Protein AF-A0A1S2VLW1-F1 (afdb_monomer_lite)

Secondary structure (DSSP, 8-state):
-EEEEEEPPPHHHHHHHHHHHHTT-HHHHHHHHHHHH-EEEEEE--TTB--EEE-GGGSS-SSHHHHHHHHHTEEEEETT--EE-HHHHHHHHHHTTTSB-HHHHHHH-GGG----TTEE--TT----

pLDDT: mean 82.65, std 16.23, range [29.67, 96.94]

Structure (mmCIF, N/CA/C/O backbone):
data_AF-A0A1S2VLW1-F1
#
_entry.id   AF-A0A1S2VLW1-F1
#
loop_
_atom_site.group_PDB
_atom_site.id
_atom_site.type_symbol
_atom_site.label_atom_id
_atom_site.label_alt_id
_atom_site.label_comp_id
_atom_site.label_asym_id
_atom_site.label_entity_id
_atom_site.label_seq_id
_atom_site.pdbx_PDB_ins_code
_atom_site.Cartn_x
_atom_site.Cartn_y
_atom_site.Cartn_z
_atom_site.occupancy
_atom_site.B_iso_or_equiv
_atom_site.auth_seq_id
_atom_site.auth_comp_id
_atom_site.auth_asym_id
_atom_site.auth_atom_id
_atom_site.pdbx_PDB_model_num
ATOM 1 N N . MET A 1 1 ? 0.730 6.168 -13.472 1.00 93.12 1 MET A N 1
ATOM 2 C CA . MET A 1 1 ? -0.168 5.381 -12.621 1.00 93.12 1 MET A CA 1
ATOM 3 C C . MET A 1 1 ? 0.432 5.323 -11.233 1.00 93.12 1 MET A C 1
ATOM 5 O O . MET A 1 1 ? 1.532 4.786 -11.104 1.00 93.12 1 MET A O 1
ATOM 9 N N . ASN A 1 2 ? -0.216 5.945 -10.248 1.00 95.81 2 ASN A N 1
ATOM 10 C CA . ASN A 1 2 ? 0.153 5.810 -8.835 1.00 95.81 2 ASN A CA 1
ATOM 11 C C . ASN A 1 2 ? -0.539 4.587 -8.218 1.00 95.81 2 ASN A C 1
ATOM 13 O O . ASN A 1 2 ? -1.629 4.213 -8.651 1.00 95.81 2 ASN A O 1
ATOM 17 N N . TYR A 1 3 ? 0.095 3.990 -7.214 1.00 96.44 3 TYR A N 1
ATOM 18 C CA . TYR A 1 3 ? -0.409 2.825 -6.491 1.00 96.44 3 TYR A CA 1
ATOM 19 C C . TYR A 1 3 ? -0.381 3.083 -4.995 1.00 96.44 3 TYR A C 1
ATOM 21 O O . TYR A 1 3 ? 0.504 3.774 -4.491 1.00 96.44 3 TYR A O 1
ATOM 29 N N . TYR A 1 4 ? -1.345 2.517 -4.283 1.00 96.50 4 TYR A N 1
ATOM 30 C CA . TYR A 1 4 ? -1.557 2.770 -2.868 1.00 96.50 4 TYR A CA 1
ATOM 31 C C . TYR A 1 4 ? -1.887 1.480 -2.125 1.00 96.50 4 TYR A C 1
ATOM 33 O O . TYR A 1 4 ? -2.547 0.599 -2.672 1.00 96.50 4 TYR A O 1
ATOM 41 N N . ALA A 1 5 ? -1.469 1.400 -0.867 1.00 96.00 5 ALA A N 1
ATOM 42 C CA . ALA A 1 5 ? -1.900 0.382 0.074 1.00 96.00 5 ALA A CA 1
ATOM 43 C C . ALA A 1 5 ? -3.007 0.935 0.973 1.00 96.00 5 ALA A C 1
ATOM 45 O O . ALA A 1 5 ? -2.960 2.081 1.427 1.00 96.00 5 ALA A O 1
ATOM 46 N N . ARG A 1 6 ? -3.996 0.088 1.247 1.00 93.56 6 ARG A N 1
ATOM 47 C CA . ARG A 1 6 ? -5.048 0.317 2.235 1.00 93.56 6 ARG A CA 1
ATOM 48 C C . ARG A 1 6 ? -5.050 -0.825 3.242 1.00 93.56 6 ARG A C 1
ATOM 50 O O . ARG A 1 6 ? -4.910 -1.993 2.871 1.00 93.56 6 ARG A O 1
ATOM 57 N N . THR A 1 7 ? -5.235 -0.489 4.512 1.00 91.19 7 THR A N 1
ATOM 58 C CA . THR A 1 7 ? -5.431 -1.488 5.566 1.00 91.19 7 THR A CA 1
ATOM 59 C C . THR A 1 7 ? -6.826 -2.099 5.432 1.00 91.19 7 THR A C 1
ATOM 61 O O . THR A 1 7 ? -7.808 -1.380 5.257 1.00 91.19 7 THR A O 1
ATOM 64 N N . ILE A 1 8 ? -6.915 -3.429 5.497 1.00 84.81 8 ILE A N 1
ATOM 65 C CA . ILE A 1 8 ? -8.190 -4.150 5.537 1.00 84.81 8 ILE A CA 1
ATOM 66 C C . ILE A 1 8 ? -8.533 -4.383 7.014 1.00 84.81 8 ILE A C 1
ATOM 68 O O . ILE A 1 8 ? -7.754 -5.052 7.692 1.00 84.81 8 ILE A O 1
ATOM 72 N N . PRO A 1 9 ? -9.655 -3.852 7.531 1.00 86.62 9 PRO A N 1
ATOM 73 C CA . PRO A 1 9 ? -10.067 -4.129 8.902 1.00 86.62 9 PRO A CA 1
ATOM 74 C C . PRO A 1 9 ? -10.424 -5.607 9.069 1.00 86.62 9 PRO A C 1
ATOM 76 O O . PRO A 1 9 ? -11.143 -6.181 8.245 1.00 86.62 9 PRO A O 1
ATOM 79 N N . THR A 1 10 ? -9.948 -6.208 10.151 1.00 88.81 10 THR A N 1
ATOM 80 C CA . THR A 1 10 ? -10.335 -7.553 10.579 1.00 88.81 10 THR A CA 1
ATOM 81 C C . THR A 1 10 ? -11.718 -7.548 11.236 1.00 88.81 10 THR A C 1
ATOM 83 O O . THR A 1 10 ? -12.281 -6.502 11.557 1.00 88.81 10 THR A O 1
ATOM 86 N N . GLU A 1 11 ? -12.283 -8.729 11.493 1.00 90.88 11 GLU A N 1
ATOM 87 C CA . GLU A 1 11 ? -13.536 -8.841 12.253 1.00 90.88 11 GLU A CA 1
ATOM 88 C C . GLU A 1 11 ? -13.416 -8.242 13.667 1.00 90.88 11 GLU A C 1
ATOM 90 O O . GLU A 1 11 ? -14.349 -7.605 14.154 1.00 90.88 11 GLU A O 1
ATOM 95 N N . ASN A 1 12 ? -12.258 -8.398 14.315 1.00 91.06 12 ASN A N 1
ATOM 96 C CA . ASN A 1 12 ? -12.012 -7.815 15.633 1.00 91.06 12 ASN A CA 1
ATOM 97 C C . ASN A 1 12 ? -11.921 -6.288 15.573 1.00 91.06 12 ASN A C 1
ATOM 99 O O . ASN A 1 12 ? -12.475 -5.630 16.449 1.00 91.06 12 ASN A O 1
ATOM 103 N N . ASP A 1 13 ? -11.311 -5.732 14.523 1.00 90.69 13 ASP A N 1
ATOM 104 C CA . ASP A 1 13 ? -11.291 -4.282 14.303 1.00 90.69 13 ASP A CA 1
ATOM 105 C C . ASP A 1 13 ? -12.712 -3.722 14.147 1.00 90.69 13 ASP A C 1
ATOM 107 O O . ASP A 1 13 ? -13.036 -2.661 14.679 1.00 90.69 13 ASP A O 1
ATOM 111 N N . TRP A 1 14 ? -13.598 -4.451 13.459 1.00 89.94 14 TRP A N 1
ATOM 112 C CA . TRP A 1 14 ? -15.005 -4.065 13.356 1.00 89.94 14 TRP A CA 1
ATOM 113 C C . TRP A 1 14 ? -15.724 -4.121 14.703 1.00 89.94 14 TRP A C 1
ATOM 115 O O . TRP A 1 14 ? -16.436 -3.179 15.042 1.00 89.94 14 TRP A O 1
ATOM 125 N N . LYS A 1 15 ? -15.519 -5.184 15.489 1.00 93.12 15 LYS A N 1
ATOM 126 C CA . LYS A 1 15 ? -16.088 -5.302 16.844 1.00 93.12 15 LYS A CA 1
ATOM 127 C C . LYS A 1 15 ? -15.623 -4.165 17.755 1.00 93.12 15 LYS A C 1
ATOM 129 O O . LYS A 1 15 ? -16.439 -3.597 18.476 1.00 93.12 15 LYS A O 1
ATOM 134 N N . GLU A 1 16 ? -14.341 -3.814 17.690 1.00 92.19 16 GLU A N 1
ATOM 135 C CA . GLU A 1 16 ? -13.766 -2.674 18.410 1.00 92.19 16 GLU A CA 1
ATOM 136 C C . GLU A 1 16 ? -14.426 -1.356 17.976 1.00 92.19 16 GLU A C 1
ATOM 138 O O . GLU A 1 16 ? -14.882 -0.581 18.811 1.00 92.19 16 GLU A O 1
ATOM 143 N N . LEU A 1 17 ? -14.552 -1.111 16.668 1.00 90.94 17 LEU A N 1
ATOM 144 C CA . LEU A 1 17 ? -15.202 0.099 16.161 1.00 90.94 17 LEU A CA 1
ATOM 145 C C . LEU A 1 17 ? -16.663 0.215 16.607 1.00 90.94 17 LEU A C 1
ATOM 147 O O . LEU A 1 17 ? -17.097 1.311 16.961 1.00 90.94 17 LEU A O 1
ATOM 151 N N . PHE A 1 18 ? -17.423 -0.884 16.595 1.00 92.00 18 PHE A N 1
ATOM 152 C CA . PHE A 1 18 ? -18.817 -0.871 17.039 1.00 92.00 18 PHE A CA 1
ATOM 153 C C . PHE A 1 18 ? -18.941 -0.584 18.536 1.00 92.00 18 PHE A C 1
ATOM 155 O O . PHE A 1 18 ? -19.768 0.244 18.911 1.00 92.00 18 PHE A O 1
ATOM 162 N N . SER A 1 19 ? -18.085 -1.173 19.376 1.00 93.69 19 SER A N 1
ATOM 163 C CA . SER A 1 19 ? -18.133 -0.922 20.821 1.00 93.69 19 SER A CA 1
ATOM 164 C C . SER A 1 19 ? -17.805 0.535 21.171 1.00 93.69 19 SER A C 1
ATOM 166 O O . SER A 1 19 ? -18.454 1.118 22.038 1.00 93.69 19 SER A O 1
ATOM 168 N N . ILE A 1 20 ? -16.869 1.168 20.453 1.00 93.69 20 ILE A N 1
ATOM 169 C CA . ILE A 1 20 ? -16.557 2.598 20.613 1.00 93.69 20 ILE A CA 1
ATOM 170 C C . ILE A 1 20 ? -17.779 3.467 20.270 1.00 93.69 20 ILE A C 1
ATOM 172 O O . ILE A 1 20 ? -18.080 4.434 20.975 1.00 93.69 20 ILE A O 1
ATOM 176 N N . VAL A 1 21 ? -18.500 3.127 19.195 1.00 92.69 21 VAL A N 1
ATOM 177 C CA . VAL A 1 21 ? -19.722 3.841 18.792 1.00 92.69 21 VAL A CA 1
ATOM 178 C C . VAL A 1 21 ? -20.823 3.684 19.840 1.00 92.69 21 VAL A C 1
ATOM 180 O O . VAL A 1 21 ? -21.460 4.676 20.190 1.00 92.69 21 VAL A O 1
ATOM 183 N N . GLU A 1 22 ? -21.025 2.477 20.372 1.00 94.56 22 GLU A N 1
ATOM 184 C CA . GLU A 1 22 ? -22.002 2.203 21.437 1.00 94.56 22 GLU A CA 1
ATOM 185 C C . GLU A 1 22 ? -21.703 2.984 22.725 1.00 94.56 22 GLU A C 1
ATOM 187 O O . GLU A 1 22 ? -22.623 3.452 23.395 1.00 94.56 22 GLU A O 1
ATOM 192 N N . GLN A 1 23 ? -20.423 3.181 23.046 1.00 94.31 23 GLN A N 1
ATOM 193 C CA . GLN A 1 23 ? -19.974 3.987 24.187 1.00 94.31 23 GLN A CA 1
ATOM 194 C C . GLN A 1 23 ? -20.085 5.502 23.946 1.00 94.31 23 GLN A C 1
ATOM 196 O O . GLN A 1 23 ? -19.897 6.290 24.873 1.00 94.31 23 GLN A O 1
ATOM 201 N N . GLY A 1 24 ? -20.390 5.930 22.718 1.00 94.44 24 GLY A N 1
ATOM 202 C CA . GLY A 1 24 ? -20.531 7.340 22.357 1.00 94.44 24 GLY A CA 1
ATOM 203 C C . GLY A 1 24 ? -19.209 8.109 22.241 1.00 94.44 24 GLY A C 1
ATOM 204 O O . GLY A 1 24 ? -19.234 9.338 22.142 1.00 94.44 24 GLY A O 1
ATOM 205 N N . ASP A 1 25 ? -18.056 7.430 22.215 1.00 94.19 25 ASP A N 1
ATOM 206 C CA . ASP A 1 25 ? -16.746 8.080 22.086 1.00 94.19 25 ASP A CA 1
ATOM 207 C C . ASP A 1 25 ? -16.399 8.371 20.615 1.00 94.19 25 ASP A C 1
ATOM 209 O O . ASP A 1 25 ? -15.644 7.673 19.931 1.00 94.19 25 ASP A O 1
ATOM 213 N N . LEU A 1 26 ? -16.969 9.466 20.113 1.00 90.69 26 LEU A N 1
ATOM 214 C CA . LEU A 1 26 ? -16.788 9.910 18.732 1.00 90.69 26 LEU A CA 1
ATOM 215 C C . LEU A 1 26 ? -15.344 10.309 18.393 1.00 90.69 26 LEU A C 1
ATOM 217 O O . LEU A 1 26 ? -14.977 10.286 17.215 1.00 90.69 26 LEU A O 1
ATOM 221 N N . ASN A 1 27 ? -14.532 10.700 19.378 1.00 92.31 27 ASN A N 1
ATOM 222 C CA . ASN A 1 27 ? -13.146 11.102 19.138 1.00 92.31 27 ASN A CA 1
ATOM 223 C C . ASN A 1 27 ? -12.279 9.873 18.889 1.00 92.31 27 ASN A C 1
ATOM 225 O O . ASN A 1 27 ? -11.577 9.815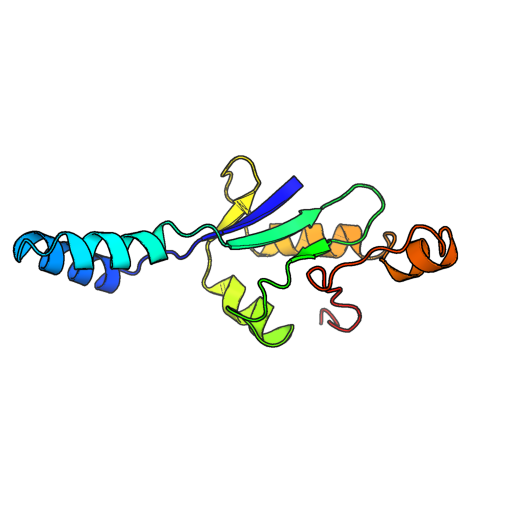 17.875 1.00 92.31 27 ASN A O 1
ATOM 229 N N . THR A 1 28 ? -12.403 8.862 19.748 1.00 90.19 28 THR A N 1
ATOM 230 C CA . THR A 1 28 ? -11.709 7.587 19.564 1.00 90.19 28 THR A CA 1
ATOM 231 C C . THR A 1 28 ? -12.183 6.895 18.289 1.00 90.19 28 THR A C 1
ATOM 233 O O . THR A 1 28 ? -11.357 6.416 17.513 1.00 90.19 28 THR A O 1
ATOM 236 N N . PHE A 1 29 ? -13.485 6.947 17.975 1.00 89.69 29 PHE A N 1
ATOM 237 C CA . PHE A 1 29 ? -14.002 6.400 16.717 1.00 89.69 29 PHE A CA 1
ATOM 238 C C . PHE A 1 29 ? -13.350 7.050 15.493 1.00 89.69 29 PHE A C 1
ATOM 240 O O . PHE A 1 29 ? -12.917 6.349 14.579 1.00 89.69 29 PHE A O 1
ATOM 247 N N . LYS A 1 30 ? -13.252 8.386 15.458 1.00 89.25 30 LYS A N 1
ATOM 248 C CA . LYS A 1 30 ? -12.620 9.105 14.340 1.00 89.25 30 LYS A CA 1
ATOM 249 C C . LYS A 1 30 ? -11.149 8.725 14.183 1.00 89.25 30 LYS A C 1
ATOM 251 O O . LYS A 1 30 ? -10.733 8.440 13.062 1.00 89.25 30 LYS A O 1
ATOM 256 N N . ALA A 1 31 ? -10.399 8.690 15.284 1.00 86.75 31 ALA A N 1
ATOM 257 C CA . ALA A 1 31 ? -8.985 8.322 15.279 1.00 86.75 31 ALA A CA 1
ATOM 258 C C . ALA A 1 31 ? -8.766 6.863 14.849 1.00 86.75 31 ALA A C 1
ATOM 260 O O . ALA A 1 31 ? -7.844 6.560 14.099 1.00 86.75 31 ALA A O 1
ATOM 261 N N . ARG A 1 32 ? -9.636 5.941 15.271 1.00 86.62 32 ARG A N 1
ATOM 262 C CA . ARG A 1 32 ? -9.513 4.529 14.899 1.00 86.62 32 ARG A CA 1
ATOM 263 C C . ARG A 1 32 ? -9.938 4.281 13.456 1.00 86.62 32 ARG A C 1
ATOM 265 O O . ARG A 1 32 ? -9.244 3.596 12.710 1.00 86.62 32 ARG A O 1
ATOM 272 N N . LYS A 1 33 ? -11.035 4.907 13.021 1.00 85.94 33 LYS A N 1
ATOM 273 C CA . LYS A 1 33 ? -11.509 4.853 11.634 1.00 85.94 33 LYS A CA 1
ATOM 274 C C . LYS A 1 33 ? -10.467 5.391 10.655 1.00 85.94 33 LYS A C 1
ATOM 276 O O . LYS A 1 33 ? -10.338 4.828 9.568 1.00 85.94 33 LYS A O 1
ATOM 281 N N . SER A 1 34 ? -9.726 6.445 11.019 1.00 83.88 34 SER A N 1
ATOM 282 C CA . SER A 1 34 ? -8.747 7.048 10.110 1.00 83.88 34 SER A CA 1
ATOM 283 C C . SER A 1 34 ? -7.668 6.056 9.679 1.00 83.88 34 SER A C 1
ATOM 285 O O . SER A 1 34 ? -7.350 6.031 8.495 1.00 83.88 34 SER A O 1
ATOM 287 N N . VAL A 1 35 ? -7.214 5.176 10.579 1.00 79.31 35 VAL A N 1
ATOM 288 C CA . VAL A 1 35 ? -6.231 4.109 10.296 1.00 79.31 35 VAL A CA 1
ATOM 289 C C . VAL A 1 35 ? -6.704 3.160 9.187 1.00 79.31 35 VAL A C 1
ATOM 291 O O . VAL A 1 35 ? -5.928 2.738 8.333 1.00 79.31 35 VAL A O 1
ATOM 294 N N . PHE A 1 36 ? -7.997 2.838 9.152 1.00 78.81 36 PHE A N 1
ATOM 295 C CA . PHE A 1 36 ? -8.568 1.951 8.131 1.00 78.81 36 PHE A CA 1
ATOM 296 C C . PHE A 1 36 ? -8.870 2.662 6.813 1.00 78.81 36 PHE A C 1
ATOM 298 O O . PHE A 1 36 ? -8.913 2.042 5.752 1.00 78.81 36 PHE A O 1
ATOM 305 N N . THR A 1 37 ? -9.103 3.971 6.869 1.00 79.56 37 THR A N 1
ATOM 306 C CA . THR A 1 37 ? -9.329 4.788 5.670 1.00 79.56 37 THR A CA 1
ATOM 307 C C . THR A 1 37 ? -8.043 5.339 5.067 1.00 79.56 37 THR A C 1
ATOM 309 O O . THR A 1 37 ? -8.089 5.876 3.956 1.00 79.56 37 THR A O 1
ATOM 312 N N . GLU A 1 38 ? -6.925 5.204 5.783 1.00 87.50 38 GLU A N 1
ATOM 313 C CA . GLU A 1 38 ? -5.616 5.687 5.375 1.00 87.50 38 GLU A CA 1
ATOM 314 C C . GLU A 1 38 ? -5.212 5.088 4.026 1.00 87.50 38 GLU A C 1
ATOM 316 O O . GLU A 1 38 ? -5.417 3.904 3.736 1.00 87.50 38 GLU A O 1
ATOM 321 N N . LYS A 1 39 ? -4.672 5.957 3.173 1.00 91.31 39 LYS A N 1
ATOM 322 C CA . LYS A 1 39 ? -4.241 5.636 1.818 1.00 91.31 39 LYS A CA 1
ATOM 323 C C . LYS A 1 39 ? -2.746 5.904 1.735 1.00 91.31 39 LYS A C 1
ATOM 325 O O . LYS A 1 39 ? -2.327 7.047 1.578 1.00 91.31 39 LYS A O 1
ATOM 330 N N . ILE A 1 40 ? -1.963 4.839 1.834 1.00 93.94 40 ILE A N 1
ATOM 331 C CA . ILE A 1 40 ? -0.503 4.909 1.898 1.00 93.94 40 ILE A CA 1
ATOM 332 C C . ILE A 1 40 ? 0.036 4.824 0.477 1.00 93.94 40 ILE A C 1
ATOM 334 O O . ILE A 1 40 ? -0.284 3.885 -0.252 1.00 93.94 40 ILE A O 1
ATOM 338 N N . HIS A 1 41 ? 0.811 5.811 0.040 1.00 94.00 41 HIS A N 1
ATOM 339 C CA . HIS A 1 41 ? 1.327 5.848 -1.326 1.00 94.00 41 HIS A CA 1
ATOM 340 C C . HIS A 1 41 ? 2.475 4.848 -1.473 1.00 94.00 41 HIS A C 1
ATOM 342 O O . HIS A 1 41 ? 3.491 4.972 -0.809 1.00 94.00 41 HIS A O 1
ATOM 348 N N . LEU A 1 42 ? 2.332 3.851 -2.345 1.00 94.25 42 LEU A N 1
ATOM 349 C CA . LEU A 1 42 ? 3.388 2.864 -2.606 1.00 94.25 42 LEU A CA 1
ATOM 350 C C . LEU A 1 42 ? 4.416 3.392 -3.600 1.00 94.25 42 LEU A C 1
ATOM 352 O O . LEU A 1 42 ? 5.586 3.023 -3.554 1.00 94.25 42 LEU A O 1
ATOM 356 N N . GLY A 1 43 ? 3.968 4.242 -4.520 1.00 92.38 43 GLY A N 1
ATOM 357 C CA . GLY A 1 43 ? 4.799 4.776 -5.580 1.00 92.38 43 GLY A CA 1
ATOM 358 C C . GLY A 1 43 ? 4.088 4.829 -6.922 1.00 92.38 43 GLY A C 1
ATOM 359 O O . GLY A 1 43 ? 2.866 4.681 -7.026 1.00 92.38 43 GLY A O 1
ATOM 360 N N . ARG A 1 44 ? 4.874 5.034 -7.978 1.00 92.50 44 ARG A N 1
ATOM 361 C CA . ARG A 1 44 ? 4.363 5.319 -9.319 1.00 92.50 44 ARG A CA 1
ATOM 362 C C . ARG A 1 44 ? 5.080 4.521 -10.401 1.00 92.50 44 ARG A C 1
ATOM 364 O O . ARG A 1 44 ? 6.305 4.531 -10.498 1.00 92.50 44 ARG A O 1
ATOM 371 N N . ALA A 1 45 ? 4.292 3.956 -11.314 1.00 91.50 45 ALA A N 1
ATOM 372 C CA . ALA A 1 45 ? 4.780 3.483 -12.604 1.00 91.50 45 ALA A CA 1
ATOM 373 C C . ALA A 1 45 ? 4.787 4.631 -13.631 1.00 91.50 45 ALA A C 1
ATOM 375 O O . ALA A 1 45 ? 3.751 5.263 -13.906 1.00 91.50 45 ALA A O 1
ATOM 376 N N . CYS A 1 46 ? 5.962 4.879 -14.212 1.00 87.19 46 CYS A N 1
ATOM 377 C CA . CYS A 1 46 ? 6.221 5.890 -15.235 1.00 87.19 46 CYS A CA 1
ATOM 378 C C . CYS A 1 46 ? 6.832 5.236 -16.477 1.00 87.19 46 CYS A C 1
ATOM 380 O O . CYS A 1 46 ? 7.784 4.468 -16.381 1.00 87.19 46 CYS A O 1
ATOM 382 N N . LYS A 1 47 ? 6.320 5.567 -17.668 1.00 87.44 47 LYS A N 1
ATOM 383 C CA . LYS A 1 47 ? 6.830 5.001 -18.923 1.00 87.44 47 LYS A CA 1
ATOM 384 C C . LYS A 1 47 ? 8.325 5.305 -19.088 1.00 87.44 47 LYS A C 1
ATOM 386 O O . LYS A 1 47 ? 8.728 6.465 -19.049 1.00 87.44 47 LYS A O 1
ATOM 391 N N . GLY A 1 48 ? 9.125 4.263 -19.317 1.00 86.06 48 GLY A N 1
ATOM 392 C CA . GLY A 1 48 ? 10.574 4.371 -19.525 1.00 86.06 48 GLY A CA 1
ATOM 393 C C . GLY A 1 48 ? 11.405 4.531 -18.246 1.00 86.06 48 GLY A C 1
ATOM 394 O O . GLY A 1 48 ? 12.613 4.747 -18.347 1.00 86.06 48 GLY A O 1
ATOM 395 N N . TRP A 1 49 ? 10.784 4.419 -17.072 1.00 87.25 49 TRP A N 1
ATOM 396 C CA . TRP A 1 49 ? 11.434 4.445 -15.764 1.00 87.25 49 TRP A CA 1
ATOM 397 C C . TRP A 1 49 ? 11.166 3.147 -15.015 1.00 87.25 49 TRP A C 1
ATOM 399 O O . TRP A 1 49 ? 10.138 2.512 -15.247 1.00 87.25 49 TRP A O 1
ATOM 409 N N . ARG A 1 50 ? 12.070 2.793 -14.098 1.00 89.56 50 ARG A N 1
ATOM 410 C CA . ARG A 1 50 ? 11.773 1.814 -13.049 1.00 89.56 50 ARG A CA 1
ATOM 411 C C . ARG A 1 50 ? 10.608 2.303 -12.198 1.00 89.56 50 ARG A C 1
ATOM 413 O O . ARG A 1 50 ? 10.362 3.510 -12.119 1.00 89.56 50 ARG A O 1
ATOM 420 N N . PHE A 1 51 ? 9.905 1.371 -11.560 1.00 89.62 51 PHE A N 1
ATOM 421 C CA . PHE A 1 51 ? 8.912 1.719 -10.555 1.00 89.62 51 PHE A CA 1
ATOM 422 C C . PHE A 1 51 ? 9.557 2.610 -9.490 1.00 89.62 51 PHE A C 1
ATOM 424 O O . PHE A 1 51 ? 10.609 2.283 -8.941 1.00 89.62 51 PHE A O 1
ATOM 431 N N . LEU A 1 52 ? 8.939 3.761 -9.246 1.00 87.31 52 LEU A N 1
ATOM 432 C CA . LEU A 1 52 ? 9.424 4.747 -8.293 1.00 87.31 52 LEU A CA 1
ATOM 433 C C . LEU A 1 52 ? 8.707 4.497 -6.976 1.00 87.31 52 LEU A C 1
ATOM 435 O O . LEU A 1 52 ? 7.552 4.903 -6.841 1.00 87.31 52 LEU A O 1
ATOM 439 N N . PHE A 1 53 ? 9.357 3.797 -6.049 1.00 88.62 53 PHE A N 1
ATOM 440 C CA . PHE A 1 53 ? 8.779 3.529 -4.737 1.00 88.62 53 PHE A CA 1
ATOM 441 C C . PHE A 1 53 ? 8.774 4.797 -3.896 1.00 88.62 53 PHE A C 1
ATOM 443 O O . PHE A 1 53 ? 9.731 5.572 -3.908 1.00 88.62 53 PHE A O 1
ATOM 450 N N . ASN A 1 54 ? 7.682 5.004 -3.171 1.00 86.94 54 ASN A N 1
ATOM 451 C CA . ASN A 1 54 ? 7.645 6.006 -2.123 1.00 86.94 54 ASN A CA 1
ATOM 452 C C . ASN A 1 54 ? 8.286 5.409 -0.874 1.00 86.94 54 ASN A C 1
ATOM 454 O O . ASN A 1 54 ? 8.056 4.246 -0.564 1.00 86.94 54 ASN A O 1
ATOM 458 N N . HIS A 1 55 ? 9.092 6.187 -0.172 1.00 81.50 55 HIS A N 1
ATOM 459 C CA . HIS A 1 55 ? 9.748 5.737 1.041 1.00 81.50 55 HIS A CA 1
ATOM 460 C C . HIS A 1 55 ? 8.830 5.833 2.287 1.00 81.50 55 HIS A C 1
ATOM 462 O O . HIS A 1 55 ? 9.023 5.135 3.280 1.00 81.50 55 HIS A O 1
ATOM 468 N N . ASN A 1 56 ? 7.797 6.683 2.238 1.00 85.25 56 ASN A N 1
ATOM 469 C CA . ASN A 1 56 ? 6.876 6.960 3.347 1.00 85.25 56 ASN A CA 1
ATOM 470 C C . ASN A 1 56 ? 7.609 7.231 4.676 1.00 85.25 56 ASN A C 1
ATOM 472 O O . ASN A 1 56 ? 7.189 6.754 5.724 1.00 85.25 56 ASN A O 1
ATOM 476 N N . ASN A 1 57 ? 8.750 7.932 4.626 1.00 83.31 57 ASN A N 1
ATOM 477 C CA . ASN A 1 57 ? 9.570 8.288 5.793 1.00 83.31 57 ASN A CA 1
ATOM 478 C C . ASN A 1 57 ? 9.940 7.122 6.738 1.00 83.31 57 ASN A C 1
ATOM 480 O O . ASN A 1 57 ? 10.228 7.368 7.904 1.00 83.31 57 ASN A O 1
ATOM 484 N N . TRP A 1 58 ? 9.960 5.873 6.252 1.00 83.06 58 TRP A N 1
ATOM 485 C CA . TRP A 1 58 ? 10.171 4.661 7.068 1.00 83.06 58 TRP A CA 1
ATOM 486 C C . TRP A 1 58 ? 9.069 4.411 8.118 1.00 83.06 58 TRP A C 1
ATOM 488 O O . TRP A 1 58 ? 9.271 3.644 9.049 1.00 83.06 58 TRP A O 1
ATOM 498 N N . GLU A 1 59 ? 7.883 5.013 7.978 1.00 88.62 59 GLU A N 1
ATOM 499 C CA . GLU A 1 59 ? 6.807 4.886 8.977 1.00 88.62 59 GLU A CA 1
ATOM 500 C C . GLU A 1 59 ? 6.172 3.485 9.018 1.00 88.62 59 GLU A C 1
ATOM 502 O O . GLU A 1 59 ? 5.650 3.071 10.053 1.00 88.62 59 GLU A O 1
ATOM 507 N N . TYR A 1 60 ? 6.210 2.743 7.905 1.00 87.00 60 TYR A N 1
ATOM 508 C CA . TYR A 1 60 ? 5.476 1.477 7.763 1.00 87.00 60 TYR A CA 1
ATOM 509 C C . TYR A 1 60 ? 6.359 0.244 7.530 1.00 87.00 60 TYR A C 1
ATOM 511 O O . TYR A 1 60 ? 5.923 -0.877 7.783 1.00 87.00 60 TYR A O 1
ATOM 519 N N . TYR A 1 61 ? 7.574 0.436 7.026 1.00 84.62 61 TYR A N 1
ATOM 520 C CA . TYR A 1 61 ? 8.548 -0.611 6.716 1.00 84.62 61 TYR A CA 1
ATOM 521 C C . TYR A 1 61 ? 9.950 -0.017 6.818 1.00 84.62 61 TYR A C 1
ATOM 523 O O . TYR A 1 61 ? 10.119 1.175 6.578 1.00 84.62 61 TYR A O 1
ATOM 531 N N . HIS A 1 62 ? 10.936 -0.853 7.158 1.00 84.31 62 HIS A N 1
ATOM 532 C CA . HIS A 1 62 ? 12.325 -0.442 7.420 1.00 84.31 62 HIS A CA 1
ATOM 533 C C . HIS A 1 62 ? 13.343 -1.064 6.457 1.00 84.31 62 HIS A C 1
ATOM 535 O O . HIS A 1 62 ? 14.522 -0.720 6.468 1.00 84.31 62 HIS A O 1
ATOM 541 N N . SER A 1 63 ? 12.889 -1.983 5.610 1.00 82.62 63 SER A N 1
ATOM 542 C CA . SER A 1 63 ? 13.697 -2.667 4.612 1.00 82.62 63 SER A CA 1
ATOM 543 C C . SER A 1 63 ? 12.817 -3.125 3.451 1.00 82.62 63 SER A C 1
ATOM 545 O O . SER A 1 63 ? 11.591 -2.987 3.477 1.00 82.62 63 SER A O 1
ATOM 547 N N . ALA A 1 64 ? 13.443 -3.671 2.414 1.00 79.88 64 ALA A N 1
ATOM 548 C CA . ALA A 1 64 ? 12.717 -4.218 1.281 1.00 79.88 64 ALA A CA 1
ATOM 549 C C . ALA A 1 64 ? 11.927 -5.484 1.621 1.00 79.88 64 ALA A C 1
ATOM 551 O O . ALA A 1 64 ? 10.779 -5.623 1.201 1.00 79.88 64 ALA A O 1
ATOM 552 N N . ASP A 1 65 ? 12.517 -6.379 2.409 1.00 84.19 65 ASP A N 1
ATOM 553 C CA . ASP A 1 65 ? 11.844 -7.597 2.854 1.00 84.19 65 ASP A CA 1
ATOM 554 C C . ASP A 1 65 ? 10.654 -7.246 3.753 1.00 84.19 65 ASP A C 1
ATOM 556 O O . ASP A 1 65 ? 9.550 -7.763 3.555 1.00 84.19 65 ASP A O 1
ATOM 560 N N . ASP A 1 66 ? 10.839 -6.272 4.652 1.00 86.88 66 ASP A N 1
ATOM 561 C CA . ASP A 1 66 ? 9.754 -5.746 5.482 1.00 86.88 66 ASP A CA 1
ATOM 562 C C . ASP A 1 66 ? 8.649 -5.123 4.631 1.00 86.88 66 ASP A C 1
ATOM 564 O O . ASP A 1 66 ? 7.474 -5.329 4.920 1.00 86.88 66 ASP A O 1
ATOM 568 N N . PHE A 1 67 ? 8.998 -4.385 3.571 1.00 89.19 67 PHE A N 1
ATOM 569 C CA . PHE A 1 67 ? 8.018 -3.795 2.661 1.00 89.19 67 PHE A CA 1
ATOM 570 C C . PHE A 1 67 ? 7.137 -4.866 2.018 1.00 89.19 67 PHE A C 1
ATOM 572 O O . PHE A 1 67 ? 5.911 -4.734 2.024 1.00 89.19 67 PHE A O 1
ATOM 579 N N . TRP A 1 68 ? 7.730 -5.937 1.483 1.00 89.56 68 TRP A N 1
ATOM 580 C CA . TRP A 1 68 ? 6.964 -6.995 0.825 1.00 89.56 68 TRP A CA 1
ATOM 581 C C . TRP A 1 68 ? 6.090 -7.774 1.804 1.00 89.56 68 TRP A C 1
ATOM 583 O O . TRP A 1 68 ? 4.929 -8.033 1.481 1.00 89.56 68 TRP A O 1
ATOM 593 N N . ALA A 1 69 ? 6.609 -8.095 2.992 1.00 90.88 69 ALA A N 1
ATOM 594 C CA . ALA A 1 69 ? 5.844 -8.745 4.053 1.00 90.88 69 ALA A CA 1
ATOM 595 C C . ALA A 1 69 ? 4.690 -7.855 4.543 1.00 90.88 69 ALA A C 1
ATOM 597 O O . ALA A 1 69 ? 3.548 -8.302 4.659 1.00 90.88 69 ALA A O 1
ATOM 598 N N . TRP A 1 70 ? 4.959 -6.566 4.760 1.00 92.00 70 TRP A N 1
ATOM 599 C CA . TRP A 1 70 ? 3.950 -5.582 5.131 1.00 92.00 70 TRP A CA 1
ATOM 600 C C . TRP A 1 70 ? 2.859 -5.471 4.062 1.00 92.00 70 TRP A C 1
ATOM 602 O O . TRP A 1 70 ? 1.671 -5.518 4.390 1.00 92.00 70 TRP A O 1
ATOM 612 N N . LEU A 1 71 ? 3.240 -5.399 2.785 1.00 93.06 71 LEU A N 1
ATOM 613 C CA . LEU A 1 71 ? 2.322 -5.230 1.659 1.00 93.06 71 LEU A CA 1
ATOM 614 C C . LEU A 1 71 ? 1.370 -6.422 1.472 1.00 93.06 71 LEU A C 1
ATOM 616 O O . LEU A 1 71 ? 0.229 -6.213 1.065 1.00 93.06 71 LEU A O 1
ATOM 620 N N . GLN A 1 72 ? 1.787 -7.647 1.813 1.00 91.62 72 GLN A N 1
ATOM 621 C CA . GLN A 1 72 ? 0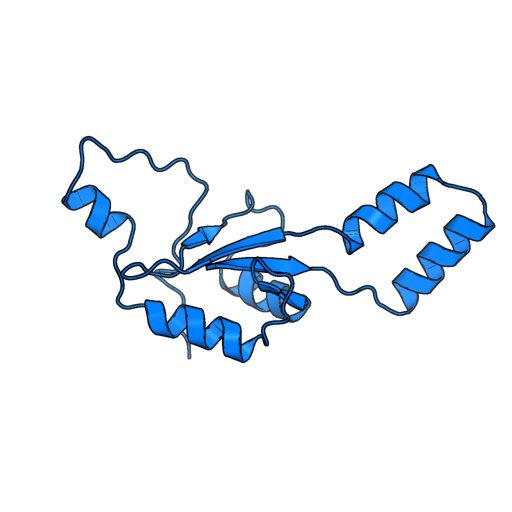.922 -8.839 1.763 1.00 91.62 72 GLN A CA 1
ATOM 622 C C . GLN A 1 72 ? -0.308 -8.729 2.677 1.00 91.62 72 GLN A C 1
ATOM 624 O O . GLN A 1 72 ? -1.340 -9.336 2.402 1.00 91.62 72 GLN A O 1
ATOM 629 N N . SER A 1 73 ? -0.228 -7.926 3.743 1.00 89.94 73 SER A N 1
ATOM 630 C CA . SER A 1 73 ? -1.354 -7.663 4.650 1.00 89.94 73 SER A CA 1
ATOM 631 C C . SER A 1 73 ? -2.291 -6.542 4.172 1.00 89.94 73 SER A C 1
ATOM 633 O O . SER A 1 73 ? -3.237 -6.175 4.875 1.00 89.94 73 SER A O 1
ATOM 635 N N . LYS A 1 74 ? -2.023 -5.942 3.006 1.00 93.38 74 LYS A N 1
ATOM 636 C CA . LYS A 1 74 ? -2.716 -4.746 2.514 1.00 93.38 74 LYS A CA 1
ATOM 637 C C . LYS A 1 74 ? -3.526 -5.041 1.264 1.00 93.38 74 LYS A C 1
ATOM 639 O O . LYS A 1 74 ? -3.202 -5.908 0.459 1.00 93.38 74 LYS A O 1
ATOM 644 N N . ARG A 1 75 ? -4.561 -4.229 1.052 1.00 95.06 75 ARG A N 1
ATOM 645 C CA . ARG A 1 75 ? -5.215 -4.121 -0.251 1.00 95.06 75 ARG A CA 1
ATOM 646 C C . ARG A 1 75 ? -4.455 -3.116 -1.102 1.00 95.06 75 ARG A C 1
ATOM 648 O O . ARG A 1 75 ? -4.326 -1.960 -0.701 1.00 95.06 75 ARG A O 1
ATOM 655 N N . ILE A 1 76 ? -4.020 -3.532 -2.285 1.00 96.94 76 ILE A N 1
ATOM 656 C CA . ILE A 1 76 ? -3.388 -2.637 -3.256 1.00 96.94 76 ILE A CA 1
ATOM 657 C C . ILE A 1 76 ? -4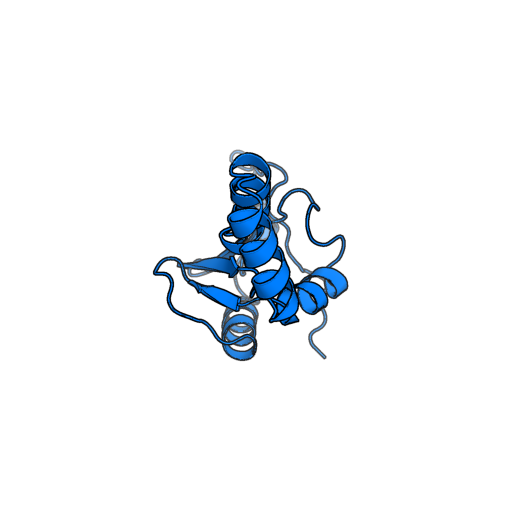.465 -2.056 -4.173 1.00 96.94 76 ILE A C 1
ATOM 659 O O . ILE A 1 76 ? -5.349 -2.771 -4.655 1.00 96.94 76 ILE A O 1
ATOM 663 N N . VAL A 1 77 ? -4.401 -0.748 -4.404 1.00 96.69 77 VAL A N 1
ATOM 664 C CA . VAL A 1 77 ? -5.272 -0.038 -5.344 1.00 96.69 77 VAL A CA 1
ATOM 665 C C . VAL A 1 77 ? -4.472 0.907 -6.230 1.00 96.69 77 VAL A C 1
ATOM 667 O O . VAL A 1 77 ? -3.427 1.418 -5.825 1.00 96.69 77 VAL A O 1
ATOM 670 N N . ASP A 1 78 ? -4.964 1.165 -7.436 1.00 96.69 78 ASP A N 1
ATOM 671 C CA . ASP A 1 78 ? -4.413 2.208 -8.301 1.00 96.69 78 ASP A CA 1
ATOM 672 C C . ASP A 1 78 ? -4.978 3.608 -7.970 1.00 96.69 78 ASP A C 1
ATOM 674 O O . ASP A 1 78 ? -5.763 3.802 -7.035 1.00 96.69 78 ASP A O 1
ATOM 678 N N . GLU A 1 79 ? -4.570 4.623 -8.734 1.00 94.25 79 GLU A N 1
ATOM 679 C CA . GLU A 1 79 ? -5.020 6.009 -8.546 1.00 94.25 79 GLU A CA 1
ATOM 680 C C . GLU A 1 79 ? -6.517 6.231 -8.794 1.00 94.25 79 GLU A C 1
ATOM 682 O O . GLU A 1 79 ? -7.062 7.245 -8.361 1.00 94.25 79 GLU A O 1
ATOM 687 N N . HIS A 1 80 ? -7.186 5.257 -9.411 1.00 95.25 80 HIS A N 1
ATOM 688 C CA . HIS A 1 80 ? -8.621 5.238 -9.667 1.00 95.25 80 HIS A CA 1
ATOM 689 C C . HIS A 1 80 ? -9.381 4.314 -8.699 1.00 95.25 80 HIS A C 1
ATOM 691 O O . HIS A 1 80 ? -10.527 3.963 -8.972 1.00 95.25 80 HIS A O 1
ATOM 697 N N . GLU A 1 81 ? -8.763 3.924 -7.574 1.00 92.88 81 GLU A N 1
ATOM 698 C CA . GLU A 1 81 ? -9.332 3.030 -6.548 1.00 92.88 81 GLU A CA 1
ATOM 699 C C . GLU A 1 81 ? -9.683 1.623 -7.065 1.00 92.88 81 GLU A C 1
ATOM 701 O O . GLU A 1 81 ? -10.420 0.869 -6.417 1.00 92.88 81 GLU A O 1
ATOM 706 N N . ARG A 1 82 ? -9.139 1.227 -8.221 1.00 95.81 82 ARG A N 1
ATOM 707 C CA . ARG A 1 82 ? -9.318 -0.129 -8.742 1.00 95.81 82 ARG A CA 1
ATOM 708 C C . ARG A 1 82 ? -8.383 -1.060 -7.992 1.00 95.81 82 ARG A C 1
ATOM 710 O O . ARG A 1 82 ? -7.215 -0.737 -7.789 1.00 95.81 82 ARG A O 1
ATOM 717 N N . SER A 1 83 ? -8.910 -2.206 -7.566 1.00 95.88 83 SER A N 1
ATOM 718 C CA . SER A 1 83 ? -8.109 -3.218 -6.875 1.00 95.88 83 SER A CA 1
ATOM 719 C C . SER A 1 83 ? -7.057 -3.771 -7.825 1.00 95.88 83 SER A C 1
ATOM 721 O O . SER A 1 83 ? -7.389 -4.129 -8.952 1.00 95.88 83 SER A O 1
ATOM 723 N N . VAL A 1 84 ? -5.823 -3.862 -7.347 1.00 96.56 84 VAL A N 1
ATOM 724 C CA . VAL A 1 84 ? -4.713 -4.504 -8.050 1.00 96.56 84 VAL A CA 1
ATOM 725 C C . VAL A 1 84 ? -4.305 -5.695 -7.201 1.00 96.56 84 VAL A C 1
ATOM 727 O O . VAL A 1 84 ? -4.092 -5.549 -5.997 1.00 96.56 84 VAL A O 1
ATOM 730 N N . ASP A 1 85 ? -4.258 -6.883 -7.791 1.00 95.12 85 ASP A N 1
ATOM 731 C CA . ASP A 1 85 ? -3.795 -8.063 -7.063 1.00 95.12 85 ASP A CA 1
ATOM 732 C C . ASP A 1 85 ? -2.299 -7.939 -6.723 1.00 95.12 85 ASP A C 1
ATOM 734 O O . ASP A 1 85 ? -1.538 -7.301 -7.454 1.00 95.12 85 ASP A O 1
ATOM 738 N N . TYR A 1 86 ? -1.852 -8.565 -5.632 1.00 93.94 86 TYR A N 1
ATOM 739 C CA . TYR A 1 86 ? -0.444 -8.530 -5.227 1.00 93.94 86 TYR A CA 1
ATOM 740 C C . TYR A 1 86 ? 0.492 -9.029 -6.339 1.00 93.94 86 TYR A C 1
ATOM 742 O O . TYR A 1 86 ? 1.504 -8.392 -6.640 1.00 93.94 86 TYR A O 1
ATOM 750 N N . VAL A 1 87 ? 0.132 -10.124 -7.018 1.00 93.69 87 VAL A N 1
ATOM 751 C CA . VAL A 1 87 ? 0.925 -10.683 -8.121 1.00 93.69 87 VAL A CA 1
ATOM 752 C C . VAL A 1 87 ? 0.887 -9.766 -9.344 1.00 93.69 87 VAL A C 1
ATOM 754 O O . VAL A 1 87 ? 1.884 -9.636 -10.055 1.00 93.69 87 VAL A O 1
ATOM 757 N N . GLU A 1 88 ? -0.240 -9.106 -9.608 1.00 95.00 88 GLU A N 1
ATOM 758 C CA . GLU A 1 88 ? -0.344 -8.115 -10.683 1.00 95.00 88 GLU A CA 1
ATOM 759 C C . GLU A 1 88 ? 0.539 -6.891 -10.409 1.00 95.00 88 GLU A C 1
ATOM 761 O O . GLU A 1 88 ? 1.282 -6.453 -11.290 1.00 95.00 88 GLU A O 1
ATOM 766 N N . PHE A 1 89 ? 0.532 -6.393 -9.173 1.00 95.62 89 PHE A N 1
ATOM 767 C CA . PHE A 1 89 ? 1.409 -5.310 -8.745 1.00 95.62 89 PHE A CA 1
ATOM 768 C C . PHE A 1 89 ? 2.888 -5.688 -8.908 1.00 95.62 89 PHE A C 1
ATOM 770 O O . PHE A 1 89 ? 3.660 -4.922 -9.487 1.00 95.62 89 PHE A O 1
ATOM 777 N N . LEU A 1 90 ? 3.277 -6.901 -8.501 1.00 93.00 90 LEU A N 1
ATOM 778 C CA . LEU A 1 90 ? 4.629 -7.417 -8.729 1.00 93.00 90 LEU A CA 1
ATOM 779 C C . LEU A 1 90 ? 4.990 -7.472 -10.215 1.00 93.00 90 LEU A C 1
ATOM 781 O O . LEU A 1 90 ? 6.076 -7.040 -10.599 1.00 93.00 90 LEU A O 1
ATOM 785 N N . LYS A 1 91 ? 4.080 -7.941 -11.076 1.00 93.88 91 LYS A N 1
ATOM 786 C CA . LYS A 1 91 ? 4.299 -7.951 -12.532 1.00 93.88 91 LYS A CA 1
ATOM 787 C C . LYS A 1 91 ? 4.537 -6.545 -13.078 1.00 93.88 91 LYS A C 1
ATOM 789 O O . LYS A 1 91 ? 5.397 -6.380 -13.938 1.00 93.88 91 LYS A O 1
ATOM 794 N N . ILE A 1 92 ? 3.824 -5.537 -12.575 1.00 92.31 92 ILE A N 1
ATOM 795 C CA . ILE A 1 92 ? 4.033 -4.133 -12.954 1.00 92.31 92 ILE A CA 1
ATOM 796 C C . ILE A 1 92 ? 5.433 -3.667 -12.547 1.00 92.31 92 ILE A C 1
ATOM 798 O O . ILE A 1 92 ? 6.150 -3.100 -13.372 1.00 92.31 92 ILE A O 1
ATOM 802 N N . VAL A 1 93 ? 5.838 -3.925 -11.302 1.00 91.81 93 VAL A N 1
ATOM 803 C CA . VAL A 1 93 ? 7.178 -3.579 -10.805 1.00 91.81 93 VAL A CA 1
ATOM 804 C C . VAL A 1 93 ? 8.249 -4.241 -11.676 1.00 91.81 93 VAL A C 1
ATOM 806 O O . VAL A 1 93 ? 9.104 -3.550 -12.236 1.00 91.81 93 VAL A O 1
ATOM 809 N N . LEU A 1 94 ? 8.147 -5.555 -11.887 1.00 90.50 94 LEU A N 1
ATOM 810 C CA . LEU A 1 94 ? 9.091 -6.346 -12.679 1.00 90.50 94 LEU A CA 1
ATOM 811 C C . LEU A 1 94 ? 9.153 -5.911 -14.146 1.00 90.50 94 LEU A C 1
ATOM 813 O O . LEU A 1 94 ? 10.243 -5.824 -14.705 1.00 90.50 94 LEU A O 1
ATOM 817 N N . ALA A 1 95 ? 8.020 -5.576 -14.766 1.00 90.31 95 ALA A N 1
ATOM 818 C CA . ALA A 1 95 ? 7.973 -5.108 -16.153 1.00 90.31 95 ALA A CA 1
ATOM 819 C C . ALA A 1 95 ? 8.721 -3.779 -16.366 1.00 90.31 95 ALA A C 1
ATOM 821 O O . ALA A 1 95 ? 9.080 -3.441 -17.492 1.00 90.31 95 ALA A O 1
ATOM 822 N N . THR A 1 96 ? 8.965 -3.020 -15.294 1.00 88.50 96 THR A N 1
ATOM 823 C CA . THR A 1 96 ? 9.685 -1.741 -15.349 1.00 88.50 96 THR A CA 1
ATOM 824 C C . THR A 1 96 ? 11.154 -1.836 -14.938 1.00 88.50 96 THR A C 1
ATOM 826 O O . THR A 1 96 ? 11.861 -0.833 -15.028 1.00 88.50 96 THR A O 1
ATOM 829 N N . LYS A 1 97 ? 11.648 -3.010 -14.518 1.00 85.44 97 LYS A N 1
ATOM 830 C CA . LYS A 1 97 ? 12.981 -3.178 -13.903 1.00 85.44 97 LYS A CA 1
ATOM 831 C C . LYS A 1 97 ? 14.151 -2.682 -14.768 1.00 85.44 97 LYS A C 1
ATOM 833 O O . LYS A 1 97 ? 15.139 -2.179 -14.240 1.00 85.44 97 LYS A O 1
ATOM 838 N N . ASP A 1 98 ? 14.020 -2.754 -16.090 1.00 84.69 98 ASP A N 1
ATOM 839 C CA . ASP A 1 98 ? 15.061 -2.341 -17.044 1.00 84.69 98 ASP A CA 1
ATOM 840 C C . ASP A 1 98 ? 14.912 -0.871 -17.489 1.00 84.69 98 ASP A C 1
ATOM 842 O O . ASP A 1 98 ? 15.616 -0.390 -18.376 1.00 84.69 98 ASP A O 1
ATOM 846 N N . GLY A 1 99 ? 13.977 -0.131 -16.884 1.00 84.19 99 GLY A N 1
ATOM 847 C CA . GLY A 1 99 ? 13.794 1.296 -17.115 1.00 84.19 99 GLY A CA 1
ATOM 848 C C . GLY A 1 99 ? 14.907 2.157 -16.509 1.00 84.19 99 GLY A C 1
ATOM 849 O O . GLY A 1 99 ? 15.799 1.692 -15.800 1.00 84.19 99 GLY A O 1
ATOM 850 N N . LYS A 1 100 ? 14.829 3.468 -16.756 1.00 81.81 100 LYS A N 1
ATOM 851 C CA . LYS A 1 100 ? 15.742 4.448 -16.151 1.00 81.81 100 LYS A CA 1
ATOM 852 C C . LYS A 1 100 ? 15.532 4.520 -14.636 1.00 81.81 100 LYS A C 1
ATOM 854 O O . LYS A 1 100 ? 14.401 4.444 -14.162 1.00 81.81 100 LYS A O 1
ATOM 859 N N . ASN A 1 101 ? 16.612 4.736 -13.896 1.00 78.81 101 ASN A N 1
ATOM 860 C CA . ASN A 1 101 ? 16.613 5.030 -12.460 1.00 78.81 101 ASN A CA 1
ATOM 861 C C . ASN A 1 101 ? 17.145 6.456 -12.212 1.00 78.81 101 ASN A C 1
ATOM 863 O O . ASN A 1 101 ? 17.550 7.159 -13.148 1.00 78.81 101 ASN A O 1
ATOM 867 N N . ALA A 1 102 ? 17.161 6.895 -10.951 1.00 70.44 102 ALA A N 1
ATOM 868 C CA . ALA A 1 102 ? 17.694 8.209 -10.588 1.00 70.44 102 ALA A CA 1
ATOM 869 C C . ALA A 1 102 ? 19.169 8.385 -10.988 1.00 70.44 102 ALA A C 1
ATOM 871 O O . ALA A 1 102 ? 19.556 9.474 -11.408 1.00 70.44 102 ALA A O 1
ATOM 872 N N . TRP A 1 103 ? 19.973 7.319 -10.952 1.00 70.38 103 TRP A N 1
ATOM 873 C CA . TRP A 1 103 ? 21.379 7.367 -11.356 1.00 70.38 103 TRP A CA 1
ATOM 874 C C . TRP A 1 103 ? 21.561 7.711 -12.842 1.00 70.38 103 TRP A C 1
ATOM 876 O O . TRP A 1 103 ? 22.298 8.642 -13.167 1.00 70.38 103 TRP A O 1
ATOM 886 N N . HIS A 1 104 ? 20.817 7.057 -13.743 1.00 72.19 104 HIS A N 1
ATOM 887 C CA . HIS A 1 104 ? 20.815 7.389 -15.175 1.00 72.19 104 HIS A CA 1
ATOM 888 C C . HIS A 1 104 ? 20.432 8.855 -15.420 1.00 72.19 104 HIS A C 1
ATOM 890 O O . HIS A 1 104 ? 20.967 9.510 -16.316 1.00 72.19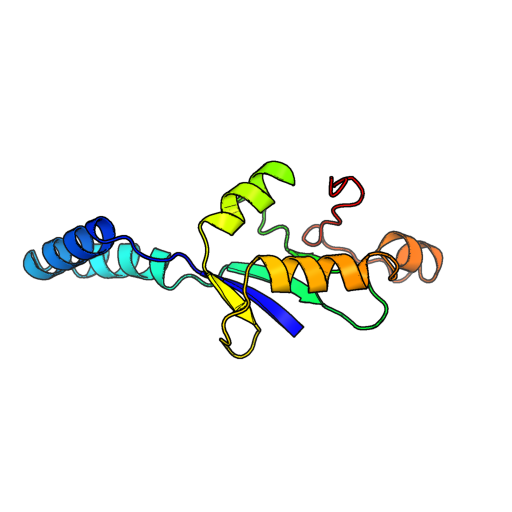 104 HIS A O 1
ATOM 896 N N . TYR A 1 105 ? 19.497 9.385 -14.628 1.00 68.38 105 TYR A N 1
ATOM 897 C CA . TYR A 1 105 ? 19.093 10.784 -14.728 1.00 68.38 105 TYR A CA 1
ATOM 898 C C . TYR A 1 105 ? 20.172 11.738 -14.208 1.00 68.38 105 TYR A C 1
ATOM 900 O O . TYR A 1 105 ? 20.471 12.724 -14.878 1.00 68.38 105 TYR A O 1
ATOM 908 N N . LYS A 1 106 ? 20.803 11.414 -13.070 1.00 70.06 106 LYS A N 1
ATOM 909 C CA . LYS A 1 106 ? 21.919 12.171 -12.483 1.00 70.06 106 LYS A CA 1
ATOM 910 C C . LYS A 1 106 ? 23.070 12.338 -13.465 1.00 70.06 106 LYS A C 1
ATOM 912 O O . LYS A 1 106 ? 23.594 13.434 -13.605 1.00 70.06 106 LYS A O 1
ATOM 917 N N . GLN A 1 107 ? 23.446 11.263 -14.155 1.00 76.56 107 GLN A N 1
ATOM 918 C CA . GLN A 1 107 ? 24.515 11.313 -15.152 1.00 76.56 107 GLN A CA 1
ATOM 919 C C . GLN A 1 107 ? 24.168 12.210 -16.339 1.00 76.56 107 GLN A C 1
ATOM 921 O O . GLN A 1 107 ? 25.031 12.909 -16.860 1.00 76.56 107 GLN A O 1
ATOM 926 N N . LYS A 1 108 ? 22.904 12.190 -16.773 1.00 74.38 108 LYS A N 1
ATOM 927 C CA . LYS A 1 108 ? 22.460 12.912 -17.967 1.00 74.38 108 LYS A CA 1
ATOM 928 C C . LYS A 1 108 ? 22.148 14.390 -17.708 1.00 74.38 108 LYS A C 1
ATOM 930 O O . LYS A 1 108 ? 22.313 15.205 -18.612 1.00 74.38 108 LYS A O 1
ATOM 935 N N . TYR A 1 109 ? 21.691 14.730 -16.504 1.00 71.19 109 TYR A N 1
ATOM 936 C CA . TYR A 1 109 ? 21.280 16.084 -16.117 1.00 71.19 109 TYR A CA 1
ATOM 937 C C . TYR A 1 109 ? 21.790 16.454 -14.710 1.00 71.19 109 TYR A C 1
ATOM 939 O O . TYR A 1 109 ? 20.981 16.728 -13.817 1.00 71.19 109 TYR A O 1
ATOM 947 N N . PRO A 1 110 ? 23.115 16.468 -14.475 1.00 69.44 110 PRO A N 1
ATOM 948 C CA . PRO A 1 110 ? 23.691 16.672 -13.142 1.00 69.44 110 PRO A CA 1
ATOM 949 C C . PRO A 1 110 ? 23.286 18.007 -12.495 1.00 69.44 110 PRO A C 1
ATOM 951 O O . PRO A 1 110 ? 23.115 18.079 -11.284 1.00 69.44 110 PRO A O 1
ATOM 954 N N . GLN A 1 111 ? 23.062 19.046 -13.300 1.00 66.38 111 GLN A N 1
ATOM 955 C CA . GLN A 1 111 ? 22.655 20.387 -12.873 1.00 66.38 111 GLN A CA 1
ATOM 956 C C . GLN A 1 111 ? 21.174 20.509 -12.470 1.00 66.38 111 GLN A C 1
ATOM 958 O O . GLN A 1 111 ? 20.780 21.510 -11.883 1.00 66.38 111 GLN A O 1
ATOM 963 N N . LEU A 1 112 ? 20.348 19.513 -12.807 1.00 57.97 112 LEU A N 1
ATOM 964 C CA . LEU A 1 112 ? 18.917 19.455 -12.473 1.00 57.97 112 LEU A CA 1
ATOM 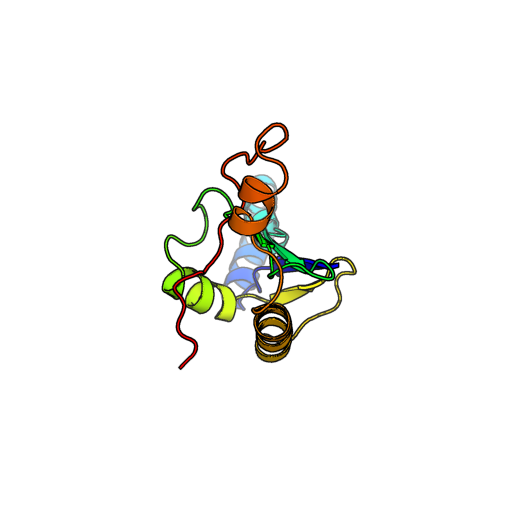965 C C . LEU A 1 112 ? 18.617 18.375 -11.426 1.00 57.97 112 LEU A C 1
ATOM 967 O O . LEU A 1 112 ? 17.453 18.048 -11.190 1.00 57.97 112 LEU A O 1
ATOM 971 N N . TYR A 1 113 ? 19.651 17.773 -10.832 1.00 50.00 113 TYR A N 1
ATOM 972 C CA . TYR A 1 113 ? 19.486 16.683 -9.883 1.00 50.00 113 TYR A CA 1
ATOM 973 C C . TYR A 1 113 ? 19.010 17.213 -8.525 1.00 50.00 113 TYR A C 1
ATOM 975 O O . TYR A 1 113 ? 19.804 17.517 -7.640 1.00 50.00 113 TYR A O 1
ATOM 983 N N . ILE A 1 114 ? 17.691 17.323 -8.379 1.00 50.72 114 ILE A N 1
ATOM 984 C CA . ILE A 1 114 ? 17.000 17.660 -7.134 1.00 50.72 114 ILE A CA 1
ATOM 985 C C . ILE A 1 114 ? 16.207 16.415 -6.718 1.00 50.72 114 ILE A C 1
ATOM 987 O O . ILE A 1 114 ? 14.997 16.353 -6.915 1.00 50.72 114 ILE A O 1
ATOM 991 N N . TYR A 1 115 ? 16.873 15.376 -6.211 1.00 51.75 115 TYR A N 1
ATOM 992 C CA . TYR A 1 115 ? 16.1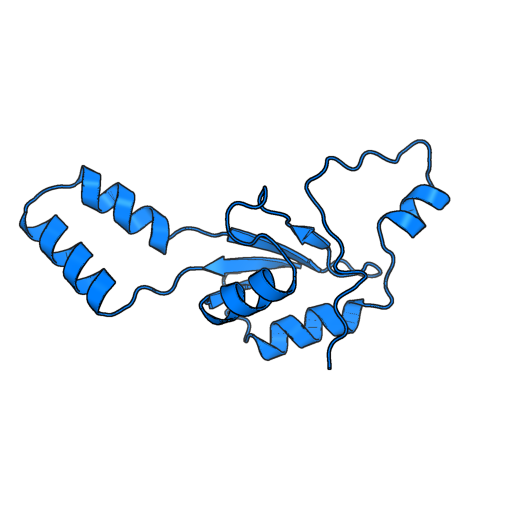46 14.363 -5.442 1.00 51.75 115 TYR A CA 1
ATOM 993 C C . TYR A 1 115 ? 16.119 14.830 -3.989 1.00 51.75 115 TYR A C 1
ATOM 995 O O . TYR A 1 115 ? 17.157 14.888 -3.338 1.00 51.75 115 TYR A O 1
ATOM 1003 N N . LYS A 1 116 ? 14.928 15.220 -3.526 1.00 43.59 116 LYS A N 1
ATOM 1004 C CA . LYS A 1 116 ? 14.571 15.130 -2.108 1.00 43.59 116 LYS A CA 1
ATOM 1005 C C . LYS A 1 116 ? 14.407 13.647 -1.773 1.00 43.59 116 LYS A C 1
ATOM 1007 O O . LYS A 1 116 ? 13.948 12.886 -2.626 1.00 43.59 116 LYS A O 1
ATOM 1012 N N . ASP A 1 117 ? 14.800 13.272 -0.568 1.00 45.41 117 ASP A N 1
ATOM 1013 C CA . ASP A 1 117 ? 15.065 11.919 -0.060 1.00 45.41 117 ASP A CA 1
ATOM 1014 C C . ASP A 1 117 ? 13.873 10.924 -0.034 1.00 45.41 117 ASP A C 1
ATOM 1016 O O . ASP A 1 117 ? 13.929 9.908 0.651 1.00 45.41 117 ASP A O 1
ATOM 1020 N N . ASP A 1 118 ? 12.800 11.154 -0.797 1.00 44.06 118 ASP A N 1
ATOM 1021 C CA . ASP A 1 118 ? 11.519 10.448 -0.624 1.00 44.06 118 ASP A CA 1
ATOM 1022 C C . ASP A 1 118 ? 11.304 9.270 -1.596 1.00 44.06 118 ASP A C 1
ATOM 1024 O O . ASP A 1 118 ? 10.299 8.557 -1.507 1.00 44.06 118 ASP A O 1
ATOM 1028 N N . ALA A 1 119 ? 12.219 9.064 -2.549 1.00 49.91 119 ALA A N 1
ATOM 1029 C CA . ALA A 1 119 ? 12.135 7.994 -3.543 1.00 49.91 119 ALA A CA 1
ATOM 1030 C C . ALA A 1 119 ? 13.300 7.014 -3.386 1.00 49.91 119 ALA A C 1
ATOM 1032 O O . ALA A 1 119 ? 14.450 7.350 -3.671 1.00 49.91 119 ALA A O 1
ATOM 1033 N N . PHE A 1 120 ? 12.988 5.788 -2.970 1.00 55.28 120 PHE A N 1
ATOM 1034 C CA . PHE A 1 120 ? 13.961 4.705 -2.872 1.00 55.28 120 PHE A CA 1
ATOM 1035 C C . PHE A 1 120 ? 13.839 3.776 -4.080 1.00 55.28 120 PHE A C 1
ATOM 1037 O O . PHE A 1 120 ? 12.757 3.572 -4.636 1.00 55.28 120 PHE A O 1
ATOM 1044 N N . PHE A 1 121 ? 14.964 3.208 -4.498 1.00 53.44 121 PHE A N 1
ATOM 1045 C CA . PHE A 1 121 ? 15.002 2.174 -5.519 1.00 53.44 121 PHE A CA 1
ATOM 1046 C C . PHE A 1 121 ? 15.457 0.890 -4.841 1.00 53.44 121 PHE A C 1
ATOM 1048 O O . PHE A 1 121 ? 16.543 0.846 -4.273 1.00 53.44 121 PHE A O 1
ATOM 1055 N N . PHE A 1 122 ? 14.640 -0.157 -4.925 1.00 50.19 122 PHE A N 1
ATOM 1056 C CA . PHE A 1 122 ? 15.039 -1.517 -4.580 1.00 50.19 122 PHE A CA 1
ATOM 1057 C C . PHE A 1 122 ? 16.052 -2.026 -5.616 1.00 50.19 122 PHE A C 1
ATOM 1059 O O . PHE A 1 122 ? 15.721 -2.863 -6.450 1.00 50.19 122 PHE A O 1
ATOM 1066 N N . GLU A 1 123 ? 17.263 -1.470 -5.647 1.00 44.41 123 GLU A N 1
ATOM 1067 C CA . GLU A 1 123 ? 18.311 -1.945 -6.562 1.00 44.41 123 GLU A CA 1
ATOM 1068 C C . GLU A 1 123 ? 18.883 -3.307 -6.131 1.00 44.41 123 GLU A C 1
ATOM 1070 O O . GLU A 1 123 ? 19.537 -3.954 -6.943 1.00 44.41 123 GLU A O 1
ATOM 1075 N N . ASP A 1 124 ? 18.520 -3.794 -4.936 1.00 39.88 124 ASP A N 1
ATOM 1076 C CA . ASP A 1 124 ? 19.086 -5.004 -4.321 1.00 39.88 124 ASP A CA 1
ATOM 1077 C C . ASP A 1 124 ? 18.063 -6.112 -3.990 1.00 39.88 124 ASP A C 1
ATOM 1079 O O . ASP A 1 124 ? 18.425 -7.131 -3.403 1.00 39.88 124 ASP A O 1
ATOM 1083 N N . VAL A 1 125 ? 16.784 -5.970 -4.366 1.00 39.47 125 VAL A N 1
ATOM 1084 C CA . VAL A 1 125 ? 15.805 -7.057 -4.161 1.00 39.47 125 VAL A CA 1
ATOM 1085 C C . VAL A 1 125 ? 15.936 -8.060 -5.297 1.00 39.47 125 VAL A C 1
ATOM 1087 O O . VAL A 1 125 ? 15.379 -7.888 -6.384 1.00 39.47 125 VAL A O 1
ATOM 1090 N N . VAL A 1 126 ? 16.693 -9.123 -5.038 1.00 31.73 126 VAL A N 1
ATOM 1091 C CA . VAL A 1 126 ? 16.695 -10.326 -5.867 1.00 31.73 126 VAL A CA 1
ATOM 1092 C C . VAL A 1 126 ? 15.319 -10.976 -5.728 1.00 31.73 126 VAL A C 1
ATOM 1094 O O . VAL A 1 126 ? 14.982 -11.529 -4.686 1.00 31.73 126 VAL A O 1
ATOM 1097 N N . PHE A 1 127 ? 14.497 -10.883 -6.773 1.00 35.34 127 PHE A N 1
ATOM 1098 C CA . PHE A 1 127 ? 13.286 -11.693 -6.879 1.00 35.34 127 PHE A CA 1
ATOM 1099 C C . PHE A 1 127 ? 13.728 -13.139 -7.152 1.00 35.34 127 PHE A C 1
ATOM 1101 O O . PHE A 1 127 ? 14.258 -13.412 -8.232 1.00 35.34 127 PHE A O 1
ATOM 1108 N N . PHE A 1 128 ? 13.593 -14.013 -6.150 1.00 29.67 128 PHE A N 1
ATOM 1109 C CA . PHE A 1 128 ? 13.877 -15.450 -6.251 1.00 29.67 128 PHE A CA 1
ATOM 1110 C C . PHE A 1 128 ? 12.788 -16.197 -7.027 1.00 29.67 128 PHE A C 1
ATOM 1112 O O . PHE A 1 128 ? 11.601 -15.813 -6.905 1.00 29.67 128 PHE A O 1
#

Sequence (128 aa):
MNYYARTIPTENDWKELFSIVEQGDLNTFKARKSVFTEKIHLGRACKGWRFLFNHNNWEYYHSADDFWAWLQSKRIVDEHERSVDYVEFLKIVLATKDGKNAWHYKQKYPQLYIYKDDAFFFEDVVFF

Foldseek 3Di:
DWKWWAADDDPVLVVVLVVCVVVVVVVVNVVSVCNRVDTGTQADDDPQAATWGFCSVCPQADDPVRVLVSRVNTFMAGPVRHTADSVRVVVSNVVRLPGDDLVNVCVVCVVPSDDDPTTDDPPPDDPD

Organism: NCBI:txid1750698

Radius of gyration: 17.96 Å; chains: 1; bounding box: 46×36×44 Å